Protein AF-A0A3N5H9D8-F1 (afdb_monomer_lite)

Radius of gyration: 20.94 Å; chains: 1; bounding box: 60×57×44 Å

pLDDT: mean 84.82, std 15.98, range [30.36, 96.25]

Foldseek 3Di:
DDDDPDDQDPAQAKDFQPQCRQQQFHDQDPVQGRGDPSPRSRRIDGFLLSVLLVVVLQVVQKDFQLPDDAQWFWQPPNDTAGFHDKDDWDFDFDDDPDTDTFTKMWTAHPVRPDIDIDTRGDIIGTDDNDPVSVVVSSSVSSVQSVQADSNNHGDPVVVPPPDD

Sequence (164 aa):
MTATPTTPSTEFERTHCGRCGGSGSYSYCQMHGSTCFGCAGTGKKLTKRGAAAYAWFKEQRTVRADQVVAGNRIHSGGAKFTVTEISEPHVGAYVGAERQPVMYVTFANADGKFRYSTMLDSKVEVLPRTEADRVAALRAAFAYQDTLGKMGQPLKNKAKVSAD

Secondary structure (DSSP, 8-state):
-PPP--PPPSS--EEE-TTTTTSSEEEEETTTEEE-TTTTTSSEEE-HHHHHHHHHHHHHTEEEGGG--TT-EEEETTEEEE--EEPPPEEEP-STTTT--EEEEEEE-TTS--EEEEETTSEEEEEPSSHHHHHHHHHHHHHHHHHB-TTSSBPTTTTTSS--

Structure (mmCIF, N/CA/C/O backbone):
data_AF-A0A3N5H9D8-F1
#
_entry.id   AF-A0A3N5H9D8-F1
#
loop_
_atom_site.group_PDB
_atom_site.id
_atom_site.type_symbol
_atom_site.label_atom_id
_atom_site.label_alt_id
_atom_site.label_comp_id
_atom_site.label_asym_id
_atom_site.label_entity_id
_atom_site.label_seq_id
_atom_site.pdbx_PDB_ins_code
_atom_site.Cartn_x
_atom_site.Cartn_y
_atom_site.Cartn_z
_atom_site.occupancy
_atom_site.B_iso_or_equiv
_atom_site.auth_seq_id
_atom_site.auth_comp_id
_atom_site.auth_asym_id
_atom_site.auth_atom_id
_atom_site.pdbx_PDB_model_num
ATOM 1 N N . MET A 1 1 ? -27.693 -25.133 12.940 1.00 36.78 1 MET A N 1
ATOM 2 C CA . MET A 1 1 ? -27.233 -23.774 13.300 1.00 36.78 1 MET A CA 1
ATOM 3 C C . MET A 1 1 ? -26.698 -23.126 12.036 1.00 36.78 1 MET A C 1
ATOM 5 O O . MET A 1 1 ? -25.585 -23.418 11.627 1.00 36.78 1 MET A O 1
ATOM 9 N N . THR A 1 2 ? -27.538 -22.367 11.343 1.00 32.66 2 THR A N 1
ATOM 10 C CA . THR A 1 2 ? -27.189 -21.663 10.105 1.00 32.66 2 THR A CA 1
ATOM 11 C C . THR A 1 2 ? -26.285 -20.481 10.445 1.00 32.66 2 THR A C 1
ATOM 13 O O . THR A 1 2 ? -26.654 -19.629 11.250 1.00 32.66 2 THR A O 1
ATOM 16 N N . ALA A 1 3 ? -25.075 -20.454 9.883 1.00 40.75 3 ALA A N 1
ATOM 17 C CA . ALA A 1 3 ? -24.187 -19.307 10.000 1.00 40.75 3 ALA A CA 1
ATOM 18 C C . ALA A 1 3 ? -24.862 -18.101 9.335 1.00 40.75 3 ALA A C 1
ATOM 20 O O . ALA A 1 3 ? -25.153 -18.135 8.140 1.00 40.75 3 ALA A O 1
ATOM 21 N N . THR A 1 4 ? -25.146 -17.055 10.110 1.00 38.06 4 THR A N 1
ATOM 22 C CA . THR A 1 4 ? -25.635 -15.784 9.575 1.00 38.06 4 THR A CA 1
ATOM 23 C C . THR A 1 4 ? -24.629 -15.280 8.539 1.00 38.06 4 THR A C 1
ATOM 25 O O . THR A 1 4 ? -23.441 -15.202 8.870 1.00 38.06 4 THR A O 1
ATOM 28 N N . PRO A 1 5 ? -25.044 -14.950 7.303 1.00 45.53 5 PRO A N 1
ATOM 29 C CA . PRO A 1 5 ? -24.139 -14.362 6.330 1.00 45.53 5 PRO A CA 1
ATOM 30 C C . PRO A 1 5 ? -23.672 -13.012 6.878 1.00 45.53 5 PRO A C 1
ATOM 32 O O . PRO A 1 5 ? -24.442 -12.058 6.973 1.00 45.53 5 PRO A O 1
ATOM 35 N N . THR A 1 6 ? -22.412 -12.949 7.306 1.00 53.75 6 THR A N 1
ATOM 36 C CA . THR A 1 6 ? -21.768 -11.690 7.669 1.00 53.75 6 THR A CA 1
ATOM 37 C C . THR A 1 6 ? -21.701 -10.847 6.404 1.00 53.75 6 THR A C 1
ATOM 39 O O . THR A 1 6 ? -21.012 -11.218 5.456 1.00 53.75 6 THR A O 1
ATOM 42 N N . THR A 1 7 ? -22.438 -9.737 6.370 1.00 56.06 7 THR A N 1
ATOM 43 C CA . THR A 1 7 ? -22.308 -8.734 5.311 1.00 56.06 7 THR A CA 1
ATOM 44 C C . THR A 1 7 ? -20.827 -8.389 5.147 1.00 56.06 7 THR A C 1
ATOM 46 O O . THR A 1 7 ? -20.197 -8.031 6.147 1.00 56.06 7 THR A O 1
ATOM 49 N N . PRO A 1 8 ? -20.253 -8.507 3.936 1.00 63.69 8 PRO A N 1
ATOM 50 C CA . PRO A 1 8 ? -18.838 -8.245 3.737 1.00 63.69 8 PRO A CA 1
ATOM 51 C C . PRO A 1 8 ? -18.529 -6.800 4.123 1.00 63.69 8 PRO A C 1
ATOM 53 O O . PRO A 1 8 ? -19.227 -5.867 3.713 1.00 63.69 8 PRO A O 1
ATOM 56 N N . SER A 1 9 ? -17.483 -6.630 4.929 1.00 73.81 9 SER A N 1
ATOM 57 C CA . SER A 1 9 ? -16.994 -5.315 5.342 1.00 73.81 9 SER A CA 1
ATOM 58 C C . SER A 1 9 ? -16.713 -4.449 4.102 1.00 73.81 9 SER A C 1
ATOM 60 O O . SER A 1 9 ? -16.168 -4.946 3.122 1.00 73.81 9 SER A O 1
ATOM 62 N N . THR A 1 10 ? -17.064 -3.161 4.125 1.00 81.94 10 THR A N 1
ATOM 63 C CA . THR A 1 10 ? -16.744 -2.198 3.044 1.00 81.94 10 THR A CA 1
ATOM 64 C C . THR A 1 10 ? -15.567 -1.288 3.389 1.00 81.94 10 THR A C 1
ATOM 66 O O . THR A 1 10 ? -15.062 -0.555 2.538 1.00 81.94 10 THR A O 1
ATOM 69 N N . GLU A 1 11 ? -15.104 -1.350 4.635 1.00 90.12 11 GLU A N 1
ATOM 70 C CA . GLU A 1 11 ? -13.937 -0.640 5.132 1.00 90.12 11 GLU A CA 1
ATOM 71 C C . GLU A 1 11 ? -13.135 -1.512 6.106 1.00 90.12 11 GLU A C 1
ATOM 73 O O . GLU A 1 11 ? -13.644 -2.456 6.720 1.00 90.12 11 GLU A O 1
ATOM 78 N N . PHE A 1 12 ? -11.853 -1.178 6.264 1.00 94.00 12 PHE A N 1
ATOM 79 C CA . PHE A 1 12 ? -11.051 -1.758 7.334 1.00 94.00 12 PHE A CA 1
ATOM 80 C C . PHE A 1 12 ? -11.608 -1.314 8.681 1.00 94.00 12 PHE A C 1
ATOM 82 O O . PHE A 1 12 ? -11.893 -0.131 8.871 1.00 94.00 12 PHE A O 1
ATOM 89 N N . GLU A 1 13 ? -11.724 -2.250 9.619 1.00 94.56 13 GLU A N 1
ATOM 90 C CA . GLU A 1 13 ? -12.361 -1.991 10.902 1.00 94.56 13 GLU A CA 1
ATOM 91 C C . GLU A 1 13 ? -11.631 -0.883 11.670 1.00 94.56 13 GLU A C 1
ATOM 93 O O . GLU A 1 13 ? -10.406 -0.899 11.856 1.00 94.56 13 GLU A O 1
ATOM 98 N N . ARG A 1 14 ? -12.414 0.079 12.157 1.00 94.88 14 ARG A N 1
ATOM 99 C CA . ARG A 1 14 ? -11.933 1.235 12.902 1.00 94.88 14 ARG A CA 1
ATOM 100 C C . ARG A 1 14 ? -12.631 1.351 14.246 1.00 94.88 14 ARG A C 1
ATOM 102 O O . ARG A 1 14 ? -13.770 0.943 14.418 1.00 94.88 14 ARG A O 1
ATOM 109 N N . THR A 1 15 ? -11.930 1.959 15.189 1.00 94.81 15 THR A N 1
ATOM 110 C CA . THR A 1 15 ? -12.461 2.405 16.474 1.00 94.81 15 THR A CA 1
ATOM 111 C C . THR A 1 15 ? -12.200 3.897 16.643 1.00 94.81 15 THR A C 1
ATOM 113 O O . THR A 1 15 ? -11.318 4.468 15.986 1.00 94.81 15 THR A O 1
ATOM 116 N N . HIS A 1 16 ? -12.959 4.547 17.520 1.00 96.25 16 HIS A N 1
ATOM 117 C CA . HIS A 1 16 ? -12.703 5.934 17.876 1.00 96.25 16 HIS A CA 1
ATOM 118 C C . HIS A 1 16 ? -11.308 6.086 18.482 1.00 96.25 16 HIS A C 1
ATOM 120 O O . HIS A 1 16 ? -10.801 5.232 19.214 1.00 96.25 16 HIS A O 1
ATOM 126 N N . CYS A 1 17 ? -10.652 7.192 18.152 1.00 95.56 17 CYS A N 1
ATOM 127 C CA . CYS A 1 17 ? -9.358 7.505 18.724 1.00 95.56 17 CYS A CA 1
ATOM 128 C C . CYS A 1 17 ? -9.517 7.784 20.223 1.00 95.56 17 CYS A C 1
ATOM 130 O O . CYS A 1 17 ? -10.021 8.837 20.600 1.00 95.56 17 CYS A O 1
ATOM 132 N N . GLY A 1 18 ? -9.013 6.885 21.074 1.00 93.38 18 GLY A N 1
ATOM 133 C CA . GLY A 1 18 ? -9.077 7.049 22.532 1.00 93.38 18 GLY A CA 1
ATOM 134 C C . GLY A 1 18 ? -8.363 8.294 23.073 1.00 93.38 18 GLY A C 1
ATOM 135 O O . GLY A 1 18 ? -8.666 8.728 24.172 1.00 93.38 18 GLY A O 1
ATOM 136 N N . ARG A 1 19 ? -7.452 8.907 22.300 1.00 93.00 19 ARG A N 1
ATOM 137 C CA . ARG A 1 19 ? -6.793 10.164 22.692 1.00 93.00 19 ARG A CA 1
ATOM 138 C C . ARG A 1 19 ? -7.732 11.363 22.557 1.00 93.00 19 ARG A C 1
ATOM 140 O O . ARG A 1 19 ? -7.869 12.116 23.501 1.00 93.00 19 ARG A O 1
ATOM 147 N N . CYS A 1 20 ? -8.365 11.551 21.398 1.00 94.75 20 CYS A N 1
ATOM 148 C CA . CYS A 1 20 ? -9.251 12.700 21.152 1.00 94.75 20 CYS A CA 1
ATOM 149 C C . CYS A 1 20 ? -10.743 12.406 21.357 1.00 94.75 20 CYS A C 1
ATOM 151 O O . CYS A 1 20 ? -11.575 13.249 21.040 1.00 94.75 20 CYS A O 1
ATOM 153 N N . GLY A 1 21 ? -11.108 11.197 21.790 1.00 92.50 21 GLY A N 1
ATOM 154 C CA . GLY A 1 21 ? -12.509 10.785 21.913 1.00 92.50 21 GLY A CA 1
ATOM 155 C C . GLY A 1 21 ? -13.272 10.750 20.583 1.00 92.50 21 GLY A C 1
ATOM 156 O O . GLY A 1 21 ? -14.494 10.725 20.580 1.00 92.50 21 GLY A O 1
ATOM 157 N N . GLY A 1 22 ? -12.574 10.765 19.444 1.00 94.56 22 GLY A N 1
ATOM 158 C CA . GLY A 1 22 ? -13.204 10.784 18.122 1.00 94.56 22 GLY A CA 1
ATOM 159 C C . GLY A 1 22 ? -13.296 12.150 17.443 1.00 94.56 22 GLY A C 1
ATOM 160 O O . GLY A 1 22 ? -13.623 12.191 16.263 1.00 94.56 22 GLY A O 1
ATOM 161 N N . SER A 1 23 ? -12.943 13.245 18.119 1.00 95.00 23 SER A N 1
ATOM 162 C CA . SER A 1 23 ? -13.085 14.606 17.571 1.00 95.00 23 SER A CA 1
ATOM 163 C C . SER A 1 23 ? -12.059 14.969 16.489 1.00 95.00 23 SER A C 1
ATOM 165 O O . SER A 1 23 ? -12.172 16.006 15.844 1.00 95.00 23 SER A O 1
ATOM 167 N N . GLY A 1 24 ? -10.988 14.181 16.349 1.00 94.44 24 GLY A N 1
ATOM 168 C CA . GLY A 1 24 ? -9.837 14.551 15.519 1.00 94.44 24 GLY A CA 1
ATOM 169 C C . GLY A 1 24 ? -8.971 15.674 16.110 1.00 94.44 24 GLY A C 1
ATOM 170 O O . GLY A 1 24 ? -7.866 15.889 15.622 1.00 94.44 24 GLY A O 1
ATOM 171 N N . SER A 1 25 ? -9.393 16.301 17.212 1.00 95.75 25 SER A N 1
ATOM 172 C CA . SER A 1 25 ? -8.698 17.407 17.879 1.00 95.75 25 SER A CA 1
ATOM 173 C C . SER A 1 25 ? -8.295 17.033 19.307 1.00 95.75 25 SER A C 1
ATOM 175 O O . SER A 1 2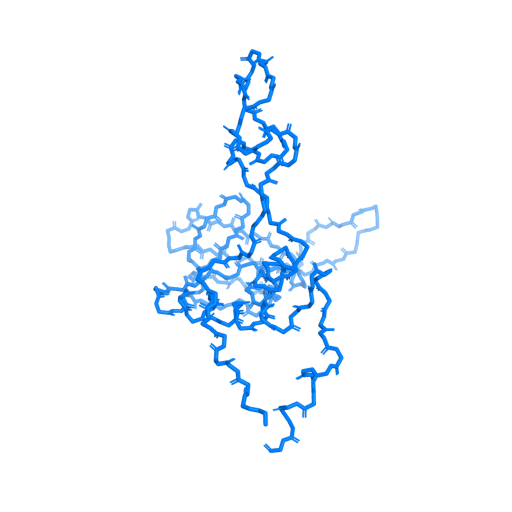5 ? -9.082 16.427 20.025 1.00 95.75 25 SER A O 1
ATOM 177 N N . TYR A 1 26 ? -7.072 17.344 19.745 1.00 92.00 26 TYR A N 1
ATOM 178 C CA . TYR A 1 26 ? -6.652 17.020 21.124 1.00 92.00 26 TYR A CA 1
ATOM 179 C C . TYR A 1 26 ? -5.959 18.166 21.854 1.00 92.00 26 TYR A C 1
ATOM 181 O O . TYR A 1 26 ? -6.308 18.458 22.989 1.00 92.00 26 TYR A O 1
ATOM 189 N N . SER A 1 27 ? -4.966 18.795 21.230 1.00 89.44 27 SER A N 1
ATOM 190 C CA . SER A 1 27 ? -4.236 19.920 21.816 1.00 89.44 27 SER A CA 1
ATOM 191 C C . SER A 1 27 ? -3.693 20.800 20.701 1.00 89.44 27 SER A C 1
ATOM 193 O O . SER A 1 27 ? -3.346 20.284 19.638 1.00 89.44 27 SER A O 1
ATOM 195 N N . TYR A 1 28 ? -3.665 22.110 20.938 1.00 95.38 28 TYR A N 1
ATOM 196 C CA . TYR A 1 28 ? -3.181 23.088 19.975 1.00 95.38 28 TYR A CA 1
ATOM 197 C C . TYR A 1 28 ? -1.653 23.202 20.019 1.00 95.38 28 TYR A C 1
ATOM 199 O O . TYR A 1 28 ? -1.073 23.400 21.086 1.00 95.38 28 TYR A O 1
ATOM 207 N N . CYS A 1 29 ? -1.001 23.152 18.858 1.00 92.19 29 CYS A N 1
ATOM 208 C CA . CYS A 1 29 ? 0.357 23.656 18.677 1.00 92.19 29 CYS A CA 1
ATOM 209 C C . CYS A 1 29 ? 0.431 24.570 17.450 1.00 92.19 29 CYS A C 1
ATOM 211 O O . CYS A 1 29 ? -0.318 24.400 16.489 1.00 92.19 29 CYS A O 1
ATOM 213 N N . GLN A 1 30 ? 1.361 25.528 17.460 1.00 95.06 30 GLN A N 1
ATOM 214 C CA . GLN A 1 30 ? 1.478 26.520 16.383 1.00 95.06 30 GLN A CA 1
ATOM 215 C C . GLN A 1 30 ? 1.728 25.890 15.003 1.00 95.06 30 GLN A C 1
ATOM 217 O O . GLN A 1 30 ? 1.255 26.412 14.002 1.00 95.06 30 GLN A O 1
ATOM 222 N N . MET A 1 31 ? 2.431 24.753 14.942 1.00 94.62 31 MET A N 1
ATOM 223 C CA . MET A 1 31 ? 2.793 24.107 13.675 1.00 94.62 31 MET A CA 1
ATOM 224 C C . MET A 1 31 ? 1.652 23.291 13.046 1.00 94.62 31 MET A C 1
ATOM 226 O O . MET A 1 31 ? 1.571 23.193 11.825 1.00 94.62 31 MET A O 1
ATOM 230 N N . HIS A 1 32 ? 0.776 22.682 13.853 1.00 90.44 32 HIS A N 1
ATOM 231 C CA . HIS A 1 32 ? -0.219 21.706 13.374 1.00 90.44 32 HIS A CA 1
ATOM 232 C C . HIS A 1 32 ? -1.655 21.992 13.845 1.00 90.44 32 HIS A C 1
ATOM 234 O O . HIS A 1 32 ? -2.550 21.156 13.669 1.00 90.44 32 HIS A O 1
ATOM 240 N N . GLY A 1 33 ? -1.887 23.158 14.450 1.00 95.06 33 GLY A N 1
ATOM 241 C CA . GLY A 1 33 ? -3.176 23.532 15.018 1.00 95.06 33 GLY A CA 1
ATOM 242 C C . GLY A 1 33 ? -3.614 22.551 16.103 1.00 95.06 33 GLY A C 1
ATOM 243 O O . GLY A 1 33 ? -2.797 22.071 16.883 1.00 95.06 33 GLY A O 1
ATOM 244 N N . SER A 1 34 ? -4.906 22.224 16.143 1.00 95.69 34 SER A N 1
ATOM 245 C CA . SER A 1 34 ? -5.502 21.296 17.116 1.00 95.69 34 SER A CA 1
ATOM 246 C C . SER A 1 34 ? -5.389 19.811 16.739 1.00 95.69 34 SER A C 1
ATOM 248 O O . SER A 1 34 ? -5.934 18.959 17.452 1.00 95.69 34 SER A O 1
ATOM 250 N N . THR A 1 35 ? -4.705 19.480 15.638 1.00 95.69 35 THR A N 1
ATOM 251 C CA . THR A 1 35 ? -4.686 18.134 15.048 1.00 95.69 35 THR A CA 1
ATOM 252 C C . THR A 1 35 ? -4.268 17.066 16.058 1.00 95.69 35 THR A C 1
ATOM 254 O O . THR A 1 35 ? -3.179 17.088 16.631 1.00 95.69 35 THR A O 1
ATOM 257 N N . CYS A 1 36 ? -5.110 16.051 16.253 1.00 95.50 36 CYS A N 1
ATOM 258 C CA . CYS A 1 36 ? -4.761 14.926 17.109 1.00 95.50 36 CYS A CA 1
ATOM 259 C C . CYS A 1 36 ? -3.726 14.026 16.421 1.00 95.50 36 CYS A C 1
ATOM 261 O O . CYS A 1 36 ? -4.082 13.185 15.593 1.00 95.50 36 CYS A O 1
ATOM 263 N N . PHE A 1 37 ? -2.466 14.097 16.857 1.00 93.38 37 PHE A N 1
ATOM 264 C CA . PHE A 1 37 ? -1.379 13.221 16.386 1.00 93.38 37 PHE A CA 1
ATOM 265 C C . PHE A 1 37 ? -1.635 11.725 16.598 1.00 93.38 37 PHE A C 1
ATOM 267 O O . PHE A 1 37 ? -1.047 10.889 15.924 1.00 93.38 37 PHE A O 1
ATOM 274 N N . GLY A 1 38 ? -2.542 11.355 17.509 1.00 90.56 38 GLY A N 1
ATOM 275 C CA . GLY A 1 38 ? -2.913 9.955 17.700 1.00 90.56 38 GLY A CA 1
ATOM 276 C C . GLY A 1 38 ? -3.615 9.351 16.480 1.00 90.56 38 GLY A C 1
ATOM 277 O O . GLY A 1 38 ? -3.436 8.167 16.208 1.00 90.56 38 GLY A O 1
ATOM 278 N N . CYS A 1 39 ? -4.424 10.140 15.776 1.00 93.75 39 CYS A N 1
ATOM 279 C CA . CYS A 1 39 ? -5.216 9.701 14.621 1.00 93.75 39 CYS A CA 1
ATOM 280 C C . CYS A 1 39 ? -4.954 10.543 13.366 1.00 93.75 39 CYS A C 1
ATOM 282 O O . CYS A 1 39 ? -5.721 10.448 12.411 1.00 93.75 39 CYS A O 1
ATOM 284 N N . ALA A 1 40 ? -3.916 11.385 13.394 1.00 93.38 40 ALA A N 1
ATOM 285 C CA . ALA A 1 40 ? -3.618 12.383 12.371 1.00 93.38 40 ALA A CA 1
ATOM 286 C C . ALA A 1 40 ? -4.858 13.208 11.963 1.00 93.38 40 ALA A C 1
ATOM 288 O O . ALA A 1 40 ? -5.125 13.402 10.784 1.00 93.38 40 ALA A O 1
ATOM 289 N N . GLY A 1 41 ? -5.670 13.622 12.942 1.00 92.75 41 GLY A N 1
ATOM 290 C CA . GLY A 1 41 ? -6.867 14.438 12.695 1.00 92.75 41 GLY A CA 1
ATOM 291 C C . GLY A 1 41 ? -8.134 13.681 12.280 1.00 92.75 41 GLY A C 1
ATOM 292 O O . GLY A 1 41 ? -9.210 14.259 12.283 1.00 92.75 41 GLY A O 1
ATOM 293 N N . THR A 1 42 ? -8.062 12.381 11.986 1.00 93.56 42 THR A N 1
ATOM 294 C CA . THR A 1 42 ? -9.213 11.633 11.429 1.00 93.56 42 THR A CA 1
ATOM 295 C C . THR A 1 42 ? -10.294 11.250 12.446 1.00 93.56 42 THR A C 1
ATOM 297 O O . THR A 1 42 ? -11.348 10.741 12.070 1.00 93.56 42 THR A O 1
ATOM 300 N N . GLY A 1 43 ? -10.015 11.375 13.747 1.00 95.12 43 GLY A N 1
ATOM 301 C CA . GLY A 1 43 ? -10.897 10.912 14.827 1.00 95.12 43 GLY A CA 1
ATOM 302 C C . GLY A 1 43 ? -10.998 9.385 14.963 1.00 95.12 43 GLY A C 1
ATOM 303 O O . GLY A 1 43 ? -11.503 8.880 15.965 1.00 95.12 43 GLY A O 1
ATOM 304 N N . LYS A 1 44 ? -10.466 8.613 14.013 1.00 95.44 44 LYS A N 1
ATOM 305 C CA . LYS A 1 44 ? -10.586 7.151 13.967 1.00 95.44 44 LYS A CA 1
ATOM 306 C C . LYS A 1 44 ? -9.208 6.498 13.889 1.00 95.44 44 LYS A C 1
ATOM 308 O O . LYS A 1 44 ? -8.270 7.040 13.315 1.00 95.44 44 LYS A O 1
ATOM 313 N N . LYS A 1 45 ? -9.072 5.300 14.449 1.00 95.12 45 LYS A N 1
ATOM 314 C CA . LYS A 1 45 ? -7.889 4.443 14.288 1.00 95.12 45 LYS A CA 1
ATOM 315 C C . LYS A 1 45 ? -8.325 3.076 13.804 1.00 95.12 45 LYS A C 1
ATOM 317 O O . LYS A 1 45 ? -9.422 2.643 14.135 1.00 95.12 45 LYS A O 1
ATOM 322 N N . LEU A 1 46 ? -7.470 2.389 13.054 1.00 95.06 46 LEU A N 1
ATOM 323 C CA . LEU A 1 46 ? -7.694 0.973 12.775 1.00 95.06 46 LEU A CA 1
ATOM 324 C C . LEU A 1 46 ? -7.714 0.193 14.097 1.00 95.06 46 LEU A C 1
ATOM 326 O O . LEU A 1 46 ? -6.910 0.465 14.993 1.00 95.06 46 LEU A O 1
ATOM 330 N N . THR A 1 47 ? -8.628 -0.766 14.223 1.00 95.38 47 THR A N 1
ATOM 331 C CA . THR A 1 47 ? -8.550 -1.766 15.299 1.00 95.38 47 THR A CA 1
ATOM 332 C C . THR A 1 47 ? -7.347 -2.681 15.059 1.00 95.38 47 THR A C 1
ATOM 334 O O . THR A 1 47 ? -6.741 -2.651 13.989 1.00 95.38 47 THR A O 1
ATOM 337 N N . LYS A 1 48 ? -6.995 -3.549 16.018 1.00 95.44 48 LYS A N 1
ATOM 338 C CA . LYS A 1 48 ? -5.939 -4.557 15.789 1.00 95.44 48 LYS A CA 1
ATOM 339 C C . LYS A 1 48 ? -6.270 -5.460 14.596 1.00 95.44 48 LYS A C 1
ATOM 341 O O . LYS A 1 48 ? -5.401 -5.745 13.780 1.00 95.44 48 LYS A O 1
ATOM 346 N N . ARG A 1 49 ? -7.543 -5.841 14.462 1.00 95.00 49 ARG A N 1
ATOM 347 C CA . ARG A 1 49 ? -8.063 -6.594 13.317 1.00 95.00 49 ARG A CA 1
ATOM 348 C C . ARG A 1 49 ? -7.988 -5.805 12.010 1.00 95.00 49 ARG A C 1
ATOM 350 O O . ARG A 1 49 ? -7.417 -6.315 11.051 1.00 95.00 49 ARG A O 1
ATOM 357 N N . GLY A 1 50 ? -8.472 -4.563 11.980 1.00 94.38 50 GLY A N 1
ATOM 358 C CA . GLY A 1 50 ? -8.381 -3.712 10.791 1.00 94.38 50 GLY A CA 1
ATOM 359 C C . GLY A 1 50 ? -6.937 -3.411 10.382 1.00 94.38 50 GLY A C 1
ATOM 360 O O . GLY A 1 50 ? -6.617 -3.394 9.197 1.00 94.38 50 GLY A O 1
ATOM 361 N N . ALA A 1 51 ? -6.035 -3.242 11.352 1.00 95.00 51 ALA A N 1
ATOM 362 C CA . ALA A 1 51 ? -4.611 -3.032 11.110 1.00 95.00 51 ALA A CA 1
ATOM 363 C C . ALA A 1 51 ? -3.938 -4.274 10.511 1.00 95.00 51 ALA A C 1
ATOM 365 O O . ALA A 1 51 ? -3.172 -4.141 9.559 1.00 95.00 51 ALA A O 1
ATOM 366 N N . ALA A 1 52 ? -4.253 -5.470 11.017 1.00 95.00 52 ALA A N 1
ATOM 367 C CA . ALA A 1 52 ? -3.759 -6.729 10.464 1.00 95.00 52 ALA A CA 1
ATOM 368 C C . ALA A 1 52 ? -4.277 -6.972 9.036 1.00 95.00 52 ALA A C 1
ATOM 370 O O . ALA A 1 52 ? -3.498 -7.335 8.155 1.00 95.00 52 ALA A O 1
ATOM 371 N N . ALA A 1 53 ? -5.559 -6.7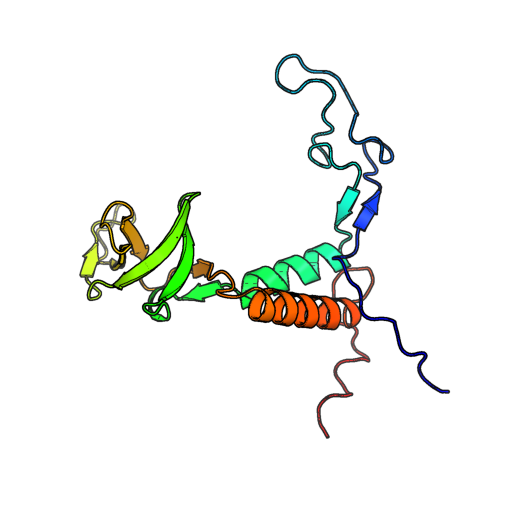00 8.776 1.00 94.94 53 ALA A N 1
ATOM 372 C CA . ALA A 1 53 ? -6.129 -6.804 7.434 1.00 94.94 53 ALA A CA 1
ATOM 373 C C . ALA A 1 53 ? -5.515 -5.792 6.454 1.00 94.94 53 ALA A C 1
ATOM 375 O O . ALA A 1 53 ? -5.180 -6.142 5.324 1.00 94.94 53 ALA A O 1
ATOM 376 N N . TYR A 1 54 ? -5.293 -4.551 6.894 1.00 94.31 54 TYR A N 1
ATOM 377 C CA . TYR A 1 54 ? -4.616 -3.536 6.088 1.00 94.31 54 TYR A CA 1
ATOM 378 C C . TYR A 1 54 ? -3.149 -3.894 5.811 1.00 94.31 54 TYR A C 1
ATOM 380 O O . TYR A 1 54 ? -2.650 -3.667 4.710 1.00 94.31 54 TYR A O 1
ATOM 388 N N . ALA A 1 55 ? -2.445 -4.470 6.789 1.00 94.19 55 ALA A N 1
ATOM 389 C CA . ALA A 1 55 ? -1.081 -4.954 6.601 1.00 94.19 55 ALA A CA 1
ATOM 390 C C . ALA A 1 55 ? -1.028 -6.083 5.563 1.00 94.19 55 ALA A C 1
ATOM 392 O O . ALA A 1 55 ? -0.225 -6.005 4.637 1.00 94.19 55 ALA A O 1
ATOM 393 N N . TRP A 1 56 ? -1.937 -7.057 5.656 1.00 94.50 56 TRP A N 1
ATOM 394 C CA . TRP A 1 56 ? -2.075 -8.116 4.658 1.00 94.50 56 TRP A CA 1
ATOM 395 C C . TRP A 1 56 ? -2.377 -7.551 3.265 1.00 94.50 56 TRP A C 1
ATOM 397 O O . TRP A 1 56 ? -1.699 -7.901 2.308 1.00 94.50 56 TRP A O 1
ATOM 407 N N . PHE A 1 57 ? -3.308 -6.600 3.153 1.00 93.56 57 PHE A N 1
ATOM 408 C CA . PHE A 1 57 ? -3.619 -5.926 1.887 1.00 93.56 57 PHE A CA 1
ATOM 409 C C . PHE A 1 57 ? -2.406 -5.223 1.261 1.00 93.56 57 PHE A C 1
ATOM 411 O O . PHE A 1 57 ? -2.256 -5.205 0.041 1.00 93.56 57 PHE A O 1
ATOM 418 N N . LYS A 1 58 ? -1.533 -4.618 2.076 1.00 92.31 58 LYS A N 1
ATOM 419 C CA . LYS A 1 58 ? -0.273 -4.046 1.581 1.00 92.31 58 LYS A CA 1
ATOM 420 C C . LYS A 1 58 ? 0.696 -5.132 1.123 1.00 92.31 58 LYS A C 1
ATOM 422 O O . LYS A 1 58 ? 1.281 -4.975 0.059 1.00 92.31 58 LYS A O 1
ATOM 427 N N . GLU A 1 59 ? 0.829 -6.218 1.880 1.00 91.94 59 GLU A N 1
ATOM 428 C CA . GLU A 1 59 ? 1.717 -7.331 1.530 1.00 91.94 59 GLU A CA 1
ATOM 429 C C . GLU A 1 59 ? 1.302 -7.987 0.206 1.00 91.94 59 GLU A C 1
ATOM 431 O O . GLU A 1 59 ? 2.147 -8.200 -0.649 1.00 91.94 59 GLU A O 1
ATOM 436 N N . GLN A 1 60 ? 0.001 -8.200 -0.033 1.00 91.12 60 GLN A N 1
ATOM 437 C CA . GLN A 1 60 ? -0.500 -8.750 -1.306 1.00 91.12 60 GLN A CA 1
ATOM 438 C C . GLN A 1 60 ? -0.221 -7.854 -2.519 1.00 91.12 60 GLN A C 1
ATOM 440 O O . GLN A 1 60 ? -0.208 -8.316 -3.655 1.00 91.12 60 GLN A O 1
ATOM 445 N N . ARG A 1 61 ? -0.019 -6.555 -2.288 1.00 91.25 61 ARG A N 1
ATOM 446 C CA . ARG A 1 61 ? 0.349 -5.578 -3.320 1.00 91.25 61 ARG A CA 1
ATOM 447 C C . ARG A 1 61 ? 1.853 -5.356 -3.399 1.00 91.25 61 ARG A C 1
ATOM 449 O O . ARG A 1 61 ? 2.296 -4.452 -4.096 1.00 91.25 61 ARG A O 1
ATOM 456 N N . THR A 1 62 ? 2.633 -6.127 -2.657 1.00 93.00 62 THR A N 1
ATOM 457 C CA . THR A 1 62 ? 4.079 -5.992 -2.606 1.00 93.00 62 THR A CA 1
ATOM 458 C C . THR A 1 62 ? 4.712 -7.180 -3.312 1.00 93.00 62 THR A C 1
ATOM 460 O O . THR A 1 62 ? 4.468 -8.325 -2.947 1.00 93.00 62 THR A O 1
ATOM 463 N N . VAL A 1 63 ? 5.530 -6.906 -4.321 1.00 93.62 63 VAL A N 1
ATOM 464 C CA . VAL A 1 63 ? 6.269 -7.923 -5.084 1.00 93.62 63 VAL A CA 1
ATOM 465 C C . VAL A 1 63 ? 7.765 -7.671 -4.963 1.00 93.62 63 VAL A C 1
ATOM 467 O O . VAL A 1 63 ? 8.180 -6.588 -4.542 1.00 93.62 63 VAL A O 1
ATOM 470 N N . ARG A 1 64 ? 8.590 -8.658 -5.314 1.00 93.62 64 ARG A N 1
ATOM 471 C CA . ARG A 1 64 ? 10.035 -8.428 -5.449 1.00 93.62 64 ARG A CA 1
ATOM 472 C C . ARG A 1 64 ? 10.312 -7.584 -6.695 1.00 93.62 64 ARG A C 1
ATOM 474 O O . ARG A 1 64 ? 9.549 -7.631 -7.659 1.00 93.62 64 ARG A O 1
ATOM 481 N N . ALA A 1 65 ? 11.377 -6.788 -6.671 1.00 92.50 65 ALA A N 1
ATOM 482 C CA . ALA A 1 65 ? 11.704 -5.875 -7.763 1.00 92.50 65 ALA A CA 1
ATOM 483 C C . ALA A 1 65 ? 11.936 -6.612 -9.098 1.00 92.50 65 ALA A C 1
ATOM 485 O O . ALA A 1 65 ? 11.546 -6.104 -10.145 1.00 92.50 65 ALA A O 1
ATOM 486 N N . ASP A 1 66 ? 12.473 -7.834 -9.061 1.00 92.88 66 ASP A N 1
ATOM 487 C CA . ASP A 1 66 ? 12.630 -8.716 -10.230 1.00 92.88 66 ASP A CA 1
ATOM 488 C C . ASP A 1 66 ? 11.313 -9.250 -10.824 1.00 92.88 66 ASP A C 1
ATOM 490 O O . ASP A 1 66 ? 11.305 -9.763 -11.940 1.00 92.88 66 ASP A O 1
ATOM 494 N N . GLN A 1 67 ? 10.193 -9.115 -10.111 1.00 93.69 67 GLN A N 1
ATOM 495 C CA . GLN A 1 67 ? 8.860 -9.525 -10.568 1.00 93.69 67 GLN A CA 1
ATOM 496 C C . GLN A 1 67 ? 8.044 -8.361 -11.144 1.00 93.69 67 GLN A C 1
ATOM 498 O O . GLN A 1 67 ? 6.915 -8.561 -11.598 1.00 93.69 67 GLN A O 1
ATOM 503 N N . VAL A 1 68 ? 8.576 -7.138 -11.109 1.00 93.62 68 VAL A N 1
ATOM 504 C CA . VAL A 1 68 ? 7.921 -5.975 -11.712 1.00 93.62 68 VAL A CA 1
ATOM 505 C C . VAL A 1 68 ? 8.011 -6.091 -13.230 1.00 93.62 68 VAL A C 1
ATOM 507 O O . VAL A 1 68 ? 9.073 -6.350 -13.785 1.00 93.62 68 VAL A O 1
ATOM 510 N N . VAL A 1 69 ? 6.889 -5.867 -13.910 1.00 94.00 69 VAL A N 1
ATOM 511 C CA . VAL A 1 69 ? 6.784 -5.909 -15.372 1.00 94.00 69 VAL A CA 1
ATOM 512 C C . VAL A 1 69 ? 6.286 -4.579 -15.928 1.00 94.00 69 VAL A C 1
ATOM 514 O O . VAL A 1 69 ? 5.622 -3.792 -15.240 1.00 94.00 69 VAL A O 1
ATOM 517 N N . ALA A 1 70 ? 6.573 -4.328 -17.208 1.00 93.56 70 ALA A N 1
ATOM 518 C CA . ALA A 1 70 ? 6.052 -3.161 -17.906 1.00 93.56 70 ALA A CA 1
ATOM 519 C C . ALA A 1 70 ? 4.513 -3.102 -17.803 1.00 93.56 70 ALA A C 1
ATOM 521 O O . ALA A 1 70 ? 3.796 -4.109 -17.795 1.00 93.56 70 ALA A O 1
ATOM 522 N N . GLY A 1 71 ? 3.996 -1.889 -17.643 1.00 92.19 71 GLY A N 1
ATOM 523 C CA . GLY A 1 71 ? 2.600 -1.601 -17.345 1.00 92.19 71 GLY A CA 1
ATOM 524 C C . GLY A 1 71 ? 2.235 -1.665 -15.859 1.00 92.19 71 GLY A C 1
ATOM 525 O O . GLY A 1 71 ? 1.129 -1.248 -15.507 1.00 92.19 71 GLY A O 1
ATOM 526 N N . ASN A 1 72 ? 3.098 -2.152 -14.952 1.00 93.19 72 ASN A N 1
ATOM 527 C CA . ASN A 1 72 ? 2.809 -2.034 -13.522 1.00 93.19 72 ASN A CA 1
ATOM 528 C C . ASN A 1 72 ? 2.807 -0.567 -13.102 1.00 93.19 72 ASN A C 1
ATOM 530 O O . ASN A 1 72 ? 3.710 0.198 -13.429 1.00 93.19 72 ASN A O 1
ATOM 534 N N . ARG A 1 73 ? 1.798 -0.184 -12.321 1.00 93.06 73 ARG A N 1
ATOM 535 C CA . ARG A 1 73 ? 1.795 1.091 -11.616 1.00 93.06 73 ARG A CA 1
ATOM 536 C C . ARG A 1 73 ? 2.447 0.862 -10.264 1.00 93.06 73 ARG A C 1
ATOM 538 O O . ARG A 1 73 ? 1.942 0.044 -9.511 1.00 93.06 73 ARG A O 1
ATOM 545 N N . ILE A 1 74 ? 3.537 1.547 -9.950 1.00 93.12 74 ILE A N 1
ATOM 546 C CA . ILE A 1 74 ? 4.253 1.363 -8.683 1.00 93.12 74 ILE A CA 1
ATOM 547 C C . ILE A 1 74 ? 4.214 2.628 -7.834 1.00 93.12 74 ILE A C 1
ATOM 549 O O . ILE A 1 74 ? 4.025 3.734 -8.348 1.00 93.12 74 ILE A O 1
ATOM 553 N N . HIS A 1 75 ? 4.364 2.457 -6.524 1.00 89.25 75 HIS A N 1
ATOM 554 C CA . HIS A 1 75 ? 4.541 3.545 -5.571 1.00 89.25 75 HIS A CA 1
ATOM 555 C C . HIS A 1 75 ? 5.941 3.454 -4.967 1.00 89.25 75 HIS A C 1
ATOM 557 O O . HIS A 1 75 ? 6.254 2.495 -4.265 1.00 89.25 75 HIS A O 1
ATOM 563 N N . SER A 1 76 ? 6.788 4.438 -5.264 1.00 81.50 76 SER A N 1
ATOM 564 C CA . SER A 1 76 ? 8.166 4.463 -4.786 1.00 81.50 76 SER A CA 1
ATOM 565 C C . SER A 1 76 ? 8.711 5.884 -4.658 1.00 81.50 76 SER A C 1
ATOM 567 O O . SER A 1 76 ? 8.365 6.760 -5.448 1.00 81.50 76 SER A O 1
ATOM 569 N N . GLY A 1 77 ? 9.542 6.128 -3.639 1.00 72.19 77 GLY A N 1
ATOM 570 C CA . GLY A 1 77 ? 10.162 7.438 -3.399 1.00 72.19 77 GLY A CA 1
ATOM 571 C C . GLY A 1 77 ? 9.156 8.578 -3.187 1.00 72.19 77 GLY A C 1
ATOM 572 O O . GLY A 1 77 ? 9.460 9.726 -3.487 1.00 72.19 77 GLY A O 1
ATOM 573 N N . GLY A 1 78 ? 7.934 8.268 -2.733 1.00 79.00 78 GLY A N 1
ATOM 574 C CA . GLY A 1 78 ? 6.837 9.235 -2.594 1.00 79.00 78 GLY A CA 1
ATOM 575 C C . GLY A 1 78 ? 6.094 9.562 -3.898 1.00 79.00 78 GLY A C 1
ATOM 576 O O . GLY A 1 78 ? 5.130 10.325 -3.870 1.00 79.00 78 GLY A O 1
ATOM 577 N N . ALA A 1 79 ? 6.489 8.967 -5.026 1.00 83.25 79 ALA A N 1
ATOM 578 C CA . ALA A 1 79 ? 5.856 9.151 -6.326 1.00 83.25 79 ALA A CA 1
ATOM 579 C C . ALA A 1 79 ? 5.116 7.886 -6.783 1.00 83.25 79 ALA A C 1
ATOM 581 O O . ALA A 1 79 ? 5.456 6.758 -6.422 1.00 83.25 79 ALA A O 1
ATOM 582 N N . LYS A 1 80 ? 4.081 8.078 -7.605 1.00 90.38 80 LYS A N 1
ATOM 583 C CA . LYS A 1 80 ? 3.331 6.995 -8.250 1.00 90.38 80 LYS A CA 1
ATOM 584 C C . LYS A 1 80 ? 3.498 7.123 -9.751 1.00 90.38 80 LYS A C 1
ATOM 586 O O . LYS A 1 80 ? 3.126 8.156 -10.301 1.00 90.38 80 LYS A O 1
ATOM 591 N N . PHE A 1 81 ? 3.988 6.084 -10.410 1.00 91.38 81 PHE A N 1
ATOM 592 C CA . PHE A 1 81 ? 4.165 6.101 -11.859 1.00 91.38 81 PHE A CA 1
ATOM 593 C C . PHE A 1 81 ? 3.950 4.719 -12.468 1.00 91.38 81 PHE A C 1
ATOM 595 O O . PHE A 1 81 ? 3.972 3.704 -11.772 1.00 91.38 81 PHE A O 1
ATOM 602 N N . THR A 1 82 ? 3.688 4.699 -13.771 1.00 94.00 82 THR A N 1
ATOM 603 C CA . THR A 1 82 ? 3.579 3.467 -14.553 1.00 94.00 82 THR A CA 1
ATOM 604 C C . THR A 1 82 ? 4.941 3.138 -15.138 1.00 94.00 82 THR A C 1
ATOM 606 O O . THR A 1 82 ? 5.544 3.982 -15.799 1.00 94.00 82 THR A O 1
ATOM 609 N N . VAL A 1 83 ? 5.412 1.921 -14.886 1.00 93.94 83 VAL A N 1
ATOM 610 C CA . VAL A 1 83 ? 6.650 1.385 -15.448 1.00 93.94 83 VAL A CA 1
ATOM 611 C C . VAL A 1 83 ? 6.428 1.106 -16.927 1.00 93.94 83 VAL A C 1
ATOM 613 O O . VAL A 1 83 ? 5.499 0.386 -17.285 1.00 93.94 83 VAL A O 1
ATOM 616 N N . THR A 1 84 ? 7.268 1.658 -17.786 1.00 95.25 84 THR A N 1
ATOM 617 C CA . THR A 1 84 ? 7.280 1.364 -19.227 1.00 95.25 84 THR A CA 1
ATOM 618 C C . THR A 1 84 ? 8.584 0.721 -19.656 1.00 95.25 84 THR A C 1
ATOM 620 O O . THR A 1 8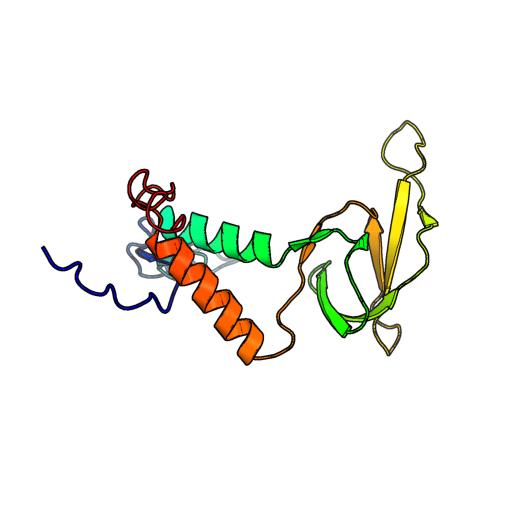4 ? 8.576 -0.100 -20.565 1.00 95.25 84 THR A O 1
ATOM 623 N N . GLU A 1 85 ? 9.677 1.038 -18.965 1.00 93.12 85 GLU A N 1
ATOM 624 C CA . GLU A 1 85 ? 11.001 0.486 -19.224 1.00 93.12 85 GLU A CA 1
ATOM 625 C C . GLU A 1 85 ? 11.589 -0.096 -17.942 1.00 93.12 85 GLU A C 1
ATOM 627 O O . GLU A 1 85 ? 11.406 0.446 -16.844 1.00 93.12 85 GLU A O 1
ATOM 632 N N . ILE A 1 86 ? 12.301 -1.207 -18.102 1.00 94.62 86 ILE A N 1
ATOM 633 C CA . ILE A 1 86 ? 12.984 -1.930 -17.033 1.00 94.62 86 ILE A CA 1
ATOM 634 C C . ILE A 1 86 ? 14.394 -2.212 -17.535 1.00 94.62 86 ILE A C 1
ATOM 636 O O . ILE A 1 86 ? 14.557 -2.780 -18.614 1.00 94.62 86 ILE A O 1
ATOM 640 N N . SER A 1 87 ? 15.408 -1.786 -16.786 1.00 92.31 87 SER A N 1
ATOM 641 C CA . SER A 1 87 ? 16.797 -2.089 -17.132 1.00 92.31 87 SER A CA 1
ATOM 642 C C . SER A 1 87 ? 17.101 -3.571 -16.924 1.00 92.31 87 SER A C 1
ATOM 644 O O . SER A 1 87 ? 16.538 -4.200 -16.027 1.00 92.31 87 SER A O 1
ATOM 646 N N . GLU A 1 88 ? 18.095 -4.100 -17.634 1.00 91.75 88 GLU A N 1
ATOM 647 C CA . GLU A 1 88 ? 18.731 -5.344 -17.200 1.00 91.75 88 GLU A CA 1
ATOM 648 C C . GLU A 1 88 ? 19.300 -5.177 -15.774 1.00 91.75 88 GLU A C 1
ATOM 650 O O . GLU A 1 88 ? 19.715 -4.065 -15.392 1.00 91.75 88 GLU A O 1
ATOM 655 N N . PRO A 1 89 ? 19.286 -6.242 -14.949 1.00 91.62 89 PRO A N 1
ATOM 656 C CA . PRO A 1 89 ? 19.922 -6.208 -13.645 1.00 91.62 89 PRO A CA 1
ATOM 657 C C . PRO A 1 89 ? 21.400 -5.841 -13.778 1.00 91.62 89 PRO A C 1
ATOM 659 O O . PRO A 1 89 ? 22.141 -6.471 -14.527 1.00 91.62 89 PRO A O 1
ATOM 662 N N . HIS A 1 90 ? 21.839 -4.833 -13.034 1.00 88.31 90 HIS A N 1
ATOM 663 C CA . HIS A 1 90 ? 23.211 -4.332 -13.080 1.00 88.31 90 HIS A CA 1
ATOM 664 C C . HIS A 1 90 ? 23.772 -4.197 -11.672 1.00 88.31 90 HIS A C 1
ATOM 666 O O . HIS A 1 90 ? 23.039 -3.975 -10.709 1.00 88.31 90 HIS A O 1
ATOM 672 N N . VAL A 1 91 ? 25.088 -4.330 -11.542 1.00 87.12 91 VAL A N 1
ATOM 673 C CA . VAL A 1 91 ? 25.758 -4.124 -10.258 1.00 87.12 91 VAL A CA 1
ATOM 674 C C . VAL A 1 91 ? 25.715 -2.635 -9.926 1.00 87.12 91 VAL A C 1
ATOM 676 O O . VAL A 1 91 ? 26.249 -1.808 -10.664 1.00 87.12 91 VAL A O 1
ATOM 679 N N . GLY A 1 92 ? 25.068 -2.295 -8.817 1.00 71.06 92 GLY A N 1
ATOM 680 C CA . GLY A 1 92 ? 25.116 -0.960 -8.233 1.00 71.06 92 GLY A CA 1
ATOM 681 C C . GLY A 1 92 ? 26.166 -0.903 -7.133 1.00 71.06 92 GLY A C 1
ATOM 682 O O . GLY A 1 92 ? 26.558 -1.915 -6.548 1.00 71.06 92 GLY A O 1
ATOM 683 N N . ALA A 1 93 ? 26.668 0.297 -6.875 1.00 61.06 93 ALA A N 1
ATOM 684 C CA . ALA A 1 93 ? 27.802 0.482 -5.993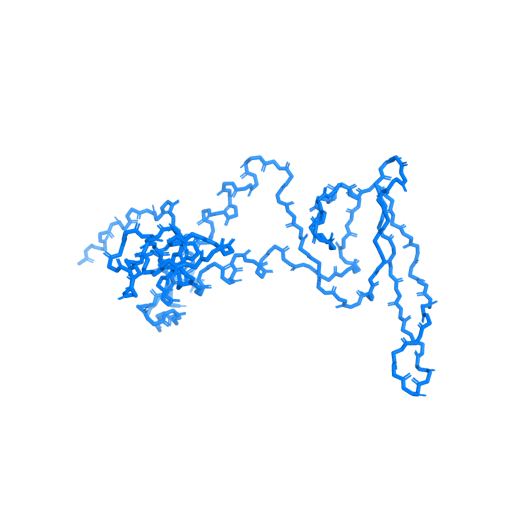 1.00 61.06 93 ALA A CA 1
ATOM 685 C C . ALA A 1 93 ? 27.364 0.718 -4.529 1.00 61.06 93 ALA A C 1
ATOM 687 O O . ALA A 1 93 ? 26.723 1.721 -4.228 1.00 61.06 93 ALA A O 1
ATOM 688 N N . TYR A 1 94 ? 27.825 -0.183 -3.649 1.00 61.59 94 TYR A N 1
ATOM 689 C CA . TYR A 1 94 ? 28.063 -0.046 -2.199 1.00 61.59 94 TYR A CA 1
ATOM 690 C C . TYR A 1 94 ? 26.872 -0.130 -1.223 1.00 61.59 94 TYR A C 1
ATOM 692 O O . TYR A 1 94 ? 26.089 0.804 -1.070 1.00 61.59 94 TYR A O 1
ATOM 700 N N . VAL A 1 95 ? 26.862 -1.197 -0.415 1.00 56.72 95 VAL A N 1
ATOM 701 C CA . VAL A 1 95 ? 26.189 -1.242 0.893 1.00 56.72 95 VAL A CA 1
ATOM 702 C C . VAL A 1 95 ? 27.260 -1.482 1.964 1.00 56.72 95 VAL A C 1
ATOM 704 O O . VAL A 1 95 ? 27.851 -2.552 2.013 1.00 56.72 95 VAL A O 1
ATOM 707 N N . GLY A 1 96 ? 27.517 -0.493 2.826 1.00 60.94 96 GLY A N 1
ATOM 708 C CA . GLY A 1 96 ? 28.431 -0.630 3.971 1.00 60.94 96 GLY A CA 1
ATOM 709 C C . GLY A 1 96 ? 29.926 -0.416 3.677 1.00 60.94 96 GLY A C 1
ATOM 710 O O . GLY A 1 96 ? 30.313 0.064 2.613 1.00 60.94 96 GLY A O 1
ATOM 711 N N . ALA A 1 97 ? 30.767 -0.718 4.676 1.00 61.44 97 ALA A N 1
ATOM 712 C CA . ALA A 1 97 ? 32.226 -0.554 4.617 1.00 61.44 97 ALA A CA 1
ATOM 713 C C . ALA A 1 97 ? 32.922 -1.643 3.776 1.00 61.44 97 ALA A C 1
ATOM 715 O O . ALA A 1 97 ? 33.984 -1.404 3.203 1.00 61.44 97 ALA A O 1
ATOM 716 N N . GLU A 1 98 ? 32.303 -2.820 3.663 1.00 59.19 98 GLU A N 1
ATOM 717 C CA . GLU A 1 98 ? 32.730 -3.885 2.762 1.00 59.19 98 GLU A CA 1
ATOM 718 C C . GLU A 1 98 ? 32.006 -3.718 1.428 1.00 59.19 98 GLU A C 1
ATOM 720 O O . GLU A 1 98 ? 30.782 -3.779 1.350 1.00 59.19 98 GLU A O 1
ATOM 725 N N . ARG A 1 99 ? 32.763 -3.465 0.359 1.00 60.53 99 ARG A N 1
ATOM 726 C CA . ARG A 1 99 ? 32.232 -3.220 -0.987 1.00 60.53 99 ARG A CA 1
ATOM 727 C C . ARG A 1 99 ? 31.701 -4.516 -1.611 1.00 60.53 99 ARG A C 1
ATOM 729 O O . ARG A 1 99 ? 32.329 -5.067 -2.510 1.00 60.53 99 ARG A O 1
ATOM 736 N N . GLN A 1 100 ? 30.561 -5.008 -1.137 1.00 68.19 100 GLN A N 1
ATOM 737 C CA . GLN A 1 100 ? 29.896 -6.158 -1.744 1.00 68.19 100 GLN A CA 1
ATOM 738 C C . GLN A 1 100 ? 29.098 -5.708 -2.980 1.00 68.19 100 GLN A C 1
ATOM 740 O O . GLN A 1 100 ? 28.385 -4.700 -2.908 1.00 68.19 100 GLN A O 1
ATOM 745 N N . PRO A 1 101 ? 29.226 -6.402 -4.126 1.00 72.69 101 PRO A N 1
ATOM 746 C CA . PRO A 1 101 ? 28.416 -6.110 -5.298 1.00 72.69 101 PRO A CA 1
ATOM 747 C C . PRO A 1 101 ? 26.958 -6.466 -5.001 1.00 72.69 101 PRO A C 1
ATOM 749 O O . PRO A 1 101 ? 26.652 -7.600 -4.637 1.00 72.69 101 PRO A O 1
ATOM 752 N N . VAL A 1 102 ? 26.055 -5.500 -5.170 1.00 83.19 102 VAL A N 1
ATOM 753 C CA . VAL A 1 102 ? 24.610 -5.716 -5.036 1.00 83.19 102 VAL A CA 1
ATOM 754 C C . VAL A 1 102 ? 23.958 -5.478 -6.391 1.00 83.19 102 VAL A C 1
ATOM 756 O O . VAL A 1 102 ? 24.326 -4.551 -7.114 1.00 83.19 102 VAL A O 1
ATOM 759 N N . MET A 1 103 ? 23.006 -6.336 -6.751 1.00 90.00 103 MET A N 1
ATOM 760 C CA . MET A 1 103 ? 22.264 -6.227 -8.005 1.00 90.00 103 MET A CA 1
ATOM 761 C C . MET A 1 103 ? 21.133 -5.214 -7.863 1.00 90.00 103 MET A C 1
ATOM 763 O O . MET A 1 103 ? 20.351 -5.281 -6.916 1.00 90.00 103 MET A O 1
ATOM 767 N N . TYR A 1 104 ? 21.019 -4.316 -8.832 1.00 91.69 104 TYR A N 1
ATOM 768 C CA . TYR A 1 104 ? 19.973 -3.308 -8.928 1.00 91.69 104 TYR A CA 1
ATOM 769 C C . TYR A 1 104 ? 19.174 -3.478 -10.212 1.00 91.69 104 TYR A C 1
ATOM 771 O O . TYR A 1 104 ? 19.669 -3.976 -11.223 1.00 91.69 104 TYR A O 1
ATOM 779 N N . VAL A 1 105 ? 17.935 -3.004 -10.167 1.00 93.06 105 VAL A N 1
ATOM 780 C CA . VAL A 1 105 ? 17.069 -2.812 -11.329 1.00 93.06 105 VAL A CA 1
ATOM 781 C C . VAL A 1 105 ? 16.557 -1.376 -11.327 1.00 93.06 105 VAL A C 1
ATOM 783 O O . VAL A 1 105 ? 16.272 -0.809 -10.269 1.00 93.06 105 VAL A O 1
ATOM 786 N N . THR A 1 106 ? 16.463 -0.778 -12.512 1.00 92.50 106 THR A N 1
ATOM 787 C CA . THR A 1 106 ? 15.922 0.567 -12.705 1.00 92.50 106 THR A CA 1
ATOM 788 C C . THR A 1 106 ? 14.606 0.491 -13.459 1.00 92.50 106 THR A C 1
ATOM 790 O O . THR A 1 106 ? 14.534 -0.093 -14.538 1.00 92.50 106 THR A O 1
ATOM 793 N N . PHE A 1 107 ? 13.580 1.130 -12.905 1.00 93.69 107 PHE A N 1
ATOM 794 C CA . PHE A 1 107 ? 12.283 1.324 -13.544 1.00 93.69 107 PHE A CA 1
ATOM 795 C C . PHE A 1 107 ? 12.167 2.756 -14.055 1.00 93.69 107 PHE A C 1
ATOM 797 O O . PHE A 1 107 ? 12.489 3.693 -13.317 1.00 93.69 107 PHE A O 1
ATOM 804 N N . ALA A 1 108 ? 11.657 2.934 -15.273 1.00 92.62 108 ALA A N 1
ATOM 805 C CA . ALA A 1 108 ? 11.373 4.252 -15.833 1.00 92.62 108 ALA A CA 1
ATOM 806 C C . ALA A 1 108 ? 9.946 4.362 -16.389 1.00 92.62 108 ALA A C 1
ATOM 808 O O . ALA A 1 108 ? 9.321 3.355 -16.736 1.00 92.62 108 ALA A O 1
ATOM 809 N N . ASN A 1 109 ? 9.425 5.590 -16.440 1.00 92.12 109 ASN A N 1
ATOM 810 C CA . ASN A 1 109 ? 8.170 5.919 -17.121 1.00 92.12 109 ASN A CA 1
ATOM 811 C C . ASN A 1 109 ? 8.409 6.344 -18.583 1.00 92.12 109 ASN A C 1
ATOM 813 O O . ASN A 1 109 ? 9.539 6.640 -18.961 1.00 92.12 109 ASN A O 1
ATOM 817 N N . ALA A 1 110 ? 7.330 6.442 -19.372 1.00 88.12 110 ALA A N 1
ATOM 818 C CA . ALA A 1 110 ? 7.394 6.715 -20.815 1.00 88.12 110 ALA A CA 1
ATOM 819 C C . ALA A 1 110 ? 8.182 7.987 -21.165 1.00 88.12 110 ALA A C 1
ATOM 821 O O . ALA A 1 110 ? 8.901 8.025 -22.155 1.00 88.12 110 ALA A O 1
ATOM 822 N N . ASP A 1 111 ? 8.066 9.019 -20.328 1.00 83.81 111 ASP A N 1
ATOM 823 C CA . ASP A 1 111 ? 8.706 10.314 -20.564 1.00 83.81 111 ASP A CA 1
ATOM 824 C C . ASP A 1 111 ? 10.165 10.363 -20.071 1.00 83.81 111 ASP A C 1
ATOM 826 O O . ASP A 1 111 ? 10.796 11.418 -20.129 1.00 83.81 111 ASP A O 1
ATOM 830 N N . GLY A 1 112 ? 10.672 9.289 -19.452 1.00 77.44 112 GLY A N 1
ATOM 831 C CA . GLY A 1 112 ? 11.986 9.231 -18.799 1.00 77.44 112 GLY A CA 1
ATOM 832 C C . GLY A 1 112 ? 12.153 10.139 -17.568 1.00 77.44 112 GLY A C 1
ATOM 833 O O . GLY A 1 112 ? 13.204 10.114 -16.928 1.00 77.44 112 GLY A O 1
ATOM 834 N N . LYS A 1 113 ? 11.131 10.933 -17.216 1.00 82.25 113 LYS A N 1
ATOM 835 C CA . LYS A 1 113 ? 11.135 11.906 -16.106 1.00 82.25 113 LYS A CA 1
ATOM 836 C C . LYS A 1 113 ? 11.203 11.255 -14.730 1.00 82.25 113 LYS A C 1
ATOM 838 O O . LYS A 1 113 ? 11.712 11.862 -13.793 1.00 82.25 113 LYS A O 1
ATOM 843 N N . PHE A 1 114 ? 10.676 10.042 -14.603 1.00 85.62 114 PHE A N 1
ATOM 844 C CA . PHE A 1 114 ? 10.770 9.250 -13.388 1.00 85.62 114 PHE A CA 1
ATOM 845 C C . PHE A 1 114 ? 11.664 8.053 -13.647 1.00 85.62 114 PHE A C 1
ATOM 847 O O . PHE A 1 114 ? 11.343 7.205 -14.475 1.00 85.62 114 PHE A O 1
ATOM 854 N N . ARG A 1 115 ? 12.765 7.984 -12.897 1.00 88.56 115 ARG A N 1
ATOM 855 C CA . ARG A 1 115 ? 13.623 6.808 -12.785 1.00 88.56 115 ARG A CA 1
ATOM 856 C C . ARG A 1 115 ? 13.757 6.438 -11.322 1.00 88.56 115 ARG A C 1
ATOM 858 O O . ARG A 1 115 ? 14.044 7.293 -10.488 1.00 88.56 115 ARG A O 1
ATOM 865 N N . TYR A 1 116 ? 13.540 5.169 -11.022 1.00 89.25 116 TYR A N 1
ATOM 866 C CA . TYR A 1 116 ? 13.696 4.628 -9.683 1.00 89.25 116 TYR A CA 1
ATOM 867 C C . TYR A 1 116 ? 14.554 3.372 -9.752 1.00 89.25 116 TYR A C 1
ATOM 869 O O . TYR A 1 116 ? 14.170 2.399 -10.399 1.00 89.25 116 TYR A O 1
ATOM 877 N N . SER A 1 117 ? 15.703 3.409 -9.080 1.00 90.19 117 SER A N 1
ATOM 878 C CA . SER A 1 117 ? 16.610 2.272 -8.944 1.00 90.19 117 SER A CA 1
ATOM 879 C C . SER A 1 117 ? 16.474 1.672 -7.551 1.00 90.19 117 SER A C 1
ATOM 881 O O . SER A 1 117 ? 16.443 2.394 -6.553 1.00 90.19 117 SER A O 1
ATOM 883 N N . THR A 1 118 ? 16.393 0.349 -7.479 1.00 91.00 118 THR A N 1
ATOM 884 C CA . THR A 1 118 ? 16.292 -0.393 -6.219 1.00 91.00 118 THR A CA 1
ATOM 885 C C . THR A 1 118 ? 17.043 -1.710 -6.308 1.00 91.00 118 THR A C 1
ATOM 887 O O . THR A 1 118 ? 17.339 -2.172 -7.413 1.00 91.00 118 THR A O 1
ATOM 890 N N . MET A 1 119 ? 17.369 -2.306 -5.160 1.00 91.19 119 MET A N 1
ATOM 891 C CA . MET A 1 119 ? 18.009 -3.620 -5.134 1.00 91.19 119 MET A CA 1
ATOM 892 C C . MET A 1 119 ? 17.048 -4.667 -5.706 1.00 91.19 119 MET A C 1
ATOM 894 O O . MET A 1 119 ? 15.837 -4.604 -5.490 1.00 91.19 119 MET A O 1
ATOM 898 N N . LEU A 1 120 ? 17.586 -5.632 -6.442 1.00 91.06 120 LEU A N 1
ATOM 899 C CA . LEU A 1 120 ? 16.812 -6.625 -7.187 1.00 91.06 120 LEU A CA 1
ATOM 900 C C . LEU A 1 120 ? 15.903 -7.482 -6.282 1.00 91.06 120 LEU A C 1
ATOM 902 O O . LEU A 1 120 ? 14.834 -7.928 -6.693 1.00 91.06 120 LEU A O 1
ATOM 906 N N . ASP A 1 121 ? 16.313 -7.696 -5.035 1.00 90.31 121 ASP A N 1
ATOM 907 C CA . ASP A 1 121 ? 15.585 -8.448 -4.013 1.00 90.31 121 ASP A CA 1
ATOM 908 C C . ASP A 1 121 ? 14.634 -7.589 -3.162 1.00 90.31 121 ASP A C 1
ATOM 910 O O . ASP A 1 121 ? 13.871 -8.130 -2.357 1.00 90.31 121 ASP A O 1
ATOM 914 N N . SER A 1 122 ? 14.638 -6.267 -3.353 1.00 91.00 122 SER A N 1
ATOM 915 C CA . SER A 1 122 ? 13.806 -5.354 -2.578 1.00 91.00 122 SER A CA 1
ATOM 916 C C . SER A 1 122 ? 12.326 -5.482 -2.917 1.00 91.00 122 SER A C 1
ATOM 918 O O . SER A 1 122 ? 11.918 -5.825 -4.027 1.00 91.00 122 SER A O 1
ATOM 920 N N . LYS A 1 123 ? 11.503 -5.162 -1.920 1.00 92.88 123 LYS A N 1
ATOM 921 C CA . LYS A 1 123 ? 10.046 -5.144 -2.016 1.00 92.88 123 LYS A CA 1
ATOM 922 C C . LYS A 1 123 ? 9.557 -3.850 -2.676 1.00 92.88 123 LYS A C 1
ATOM 924 O O . LYS A 1 123 ? 9.917 -2.760 -2.234 1.00 92.88 123 LYS A O 1
ATOM 929 N N . VAL A 1 124 ? 8.695 -3.970 -3.683 1.00 92.75 124 VAL A N 1
ATOM 930 C CA . VAL A 1 124 ? 8.085 -2.856 -4.425 1.00 92.75 124 VAL A CA 1
ATOM 931 C C . VAL A 1 124 ? 6.562 -2.942 -4.331 1.00 92.75 124 VAL A C 1
ATOM 933 O O . VAL A 1 124 ? 5.974 -3.994 -4.580 1.00 92.75 124 VAL A O 1
ATOM 936 N N . GLU A 1 125 ? 5.910 -1.828 -3.988 1.00 93.00 125 GLU A N 1
ATOM 937 C CA . GLU A 1 125 ? 4.447 -1.738 -3.953 1.00 93.00 125 GLU A CA 1
ATOM 938 C C 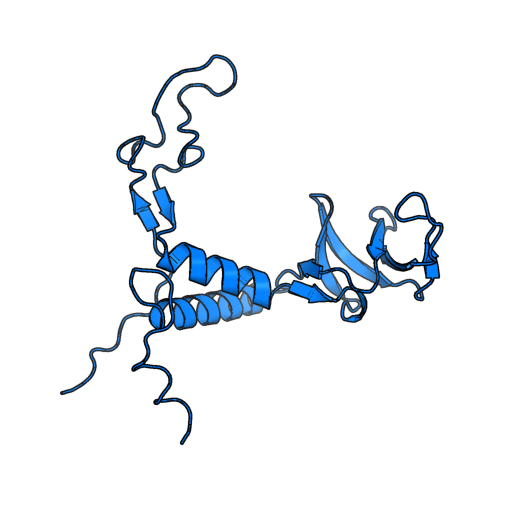. GLU A 1 125 ? 3.889 -1.522 -5.368 1.00 93.00 125 GLU A C 1
ATOM 940 O O . GLU A 1 125 ? 4.098 -0.472 -5.982 1.00 93.00 125 GLU A O 1
ATOM 945 N N . VAL A 1 126 ? 3.122 -2.497 -5.857 1.00 93.69 126 VAL A N 1
ATOM 946 C CA . VAL A 1 126 ? 2.367 -2.443 -7.110 1.00 93.69 126 VAL A CA 1
ATOM 947 C C . VAL A 1 126 ? 0.926 -2.032 -6.815 1.00 93.69 126 VAL A C 1
ATOM 949 O O . VAL A 1 126 ? 0.176 -2.668 -6.075 1.00 93.69 126 VAL A O 1
ATOM 952 N N . LEU A 1 127 ? 0.521 -0.923 -7.414 1.00 90.69 127 LEU A N 1
ATOM 953 C CA . LEU A 1 127 ? -0.816 -0.373 -7.325 1.00 90.69 127 LEU A CA 1
ATOM 954 C C . LEU A 1 127 ? -1.754 -1.031 -8.351 1.00 90.69 127 LEU A C 1
ATOM 956 O O . LEU A 1 127 ? -1.323 -1.354 -9.462 1.00 90.69 127 LEU A O 1
ATOM 960 N N . PRO A 1 128 ? -3.052 -1.160 -8.018 1.00 87.12 128 PRO A N 1
ATOM 961 C CA . PRO A 1 128 ? -4.072 -1.568 -8.976 1.00 87.12 128 PRO A CA 1
ATOM 962 C C . PRO A 1 128 ? -4.043 -0.697 -10.237 1.00 87.12 128 PRO A C 1
ATOM 964 O O . PRO A 1 128 ? -3.928 0.533 -10.148 1.00 87.12 128 PRO A O 1
ATOM 967 N N . ARG A 1 129 ? -4.146 -1.337 -11.407 1.00 84.00 129 ARG A N 1
ATOM 968 C CA . ARG A 1 129 ? -4.163 -0.647 -12.705 1.00 84.00 129 ARG A CA 1
ATOM 969 C C . ARG A 1 129 ? -5.544 -0.070 -12.985 1.00 84.00 129 ARG A C 1
ATOM 971 O O . ARG A 1 129 ? -5.648 1.059 -13.455 1.00 84.00 129 ARG A O 1
ATOM 978 N N . THR A 1 130 ? -6.585 -0.828 -12.647 1.00 86.62 130 THR A N 1
ATOM 979 C CA . THR A 1 130 ? -7.982 -0.453 -12.866 1.00 86.62 130 THR A CA 1
ATOM 980 C C . THR A 1 130 ? -8.762 -0.329 -11.558 1.00 86.62 130 THR A C 1
ATOM 982 O O . THR A 1 130 ? -8.351 -0.813 -10.500 1.00 86.62 130 THR A O 1
ATOM 985 N N . GLU A 1 131 ? -9.930 0.311 -11.635 1.00 85.56 131 GLU A N 1
ATOM 986 C CA . GLU A 1 131 ? -10.875 0.349 -10.517 1.00 85.56 131 GLU A CA 1
ATOM 987 C C . GLU A 1 131 ? -11.398 -1.053 -10.170 1.00 85.56 131 GLU A C 1
ATOM 989 O O . GLU A 1 131 ? -11.557 -1.375 -8.995 1.00 85.56 131 GLU A O 1
ATOM 994 N N . ALA A 1 132 ? -11.587 -1.920 -11.170 1.00 87.06 132 ALA A N 1
ATOM 995 C CA . ALA A 1 132 ? -11.991 -3.306 -10.954 1.00 87.06 132 ALA A CA 1
ATOM 996 C C . ALA A 1 132 ? -10.945 -4.081 -10.135 1.00 87.06 132 ALA A C 1
ATOM 998 O O . ALA A 1 132 ? -11.302 -4.730 -9.150 1.00 87.06 132 ALA A O 1
ATOM 999 N N . ASP A 1 133 ? -9.656 -3.935 -10.464 1.00 87.31 133 ASP A N 1
ATOM 1000 C CA . ASP A 1 133 ? -8.555 -4.538 -9.696 1.00 87.31 133 ASP A CA 1
ATOM 1001 C C . ASP A 1 133 ? -8.527 -4.006 -8.260 1.00 87.31 133 ASP A C 1
ATOM 1003 O O . ASP A 1 133 ? -8.316 -4.755 -7.304 1.00 87.31 133 ASP A O 1
ATOM 1007 N N . ARG A 1 134 ? -8.768 -2.698 -8.092 1.00 88.19 134 ARG A N 1
ATOM 1008 C CA . ARG A 1 134 ? -8.820 -2.056 -6.774 1.00 88.19 134 ARG A CA 1
ATOM 1009 C C . ARG A 1 134 ? -9.940 -2.650 -5.926 1.00 88.19 134 ARG A C 1
ATOM 1011 O O . ARG A 1 134 ? -9.703 -3.005 -4.772 1.00 88.19 134 ARG A O 1
ATOM 1018 N N . VAL A 1 135 ? -11.138 -2.776 -6.494 1.00 88.75 135 VAL A N 1
ATOM 1019 C CA . VAL A 1 135 ? -12.307 -3.352 -5.820 1.00 88.75 135 VAL A CA 1
ATOM 1020 C C . VAL A 1 135 ? -12.077 -4.826 -5.491 1.00 88.75 135 VAL A C 1
ATOM 1022 O O . VAL A 1 135 ? -12.382 -5.245 -4.376 1.00 88.75 135 VAL A O 1
ATOM 1025 N N . ALA A 1 136 ? -11.496 -5.605 -6.407 1.00 89.44 136 ALA A N 1
ATOM 1026 C CA . ALA A 1 136 ? -11.172 -7.010 -6.171 1.00 89.44 136 ALA A CA 1
ATOM 1027 C C . ALA A 1 136 ? -10.161 -7.179 -5.024 1.00 89.44 136 ALA A C 1
ATOM 1029 O O . ALA A 1 136 ? -10.391 -7.973 -4.109 1.00 89.44 136 ALA A O 1
ATOM 1030 N N . ALA A 1 137 ? -9.090 -6.380 -5.014 1.00 90.00 137 ALA A N 1
ATOM 1031 C CA . ALA A 1 137 ? -8.077 -6.415 -3.963 1.00 90.00 137 ALA A CA 1
ATOM 1032 C C . ALA A 1 137 ? -8.640 -5.989 -2.593 1.00 90.00 137 ALA A C 1
ATOM 1034 O O . ALA A 1 137 ? -8.329 -6.605 -1.572 1.00 90.00 137 ALA A O 1
ATOM 1035 N N . LEU A 1 138 ? -9.508 -4.971 -2.558 1.00 91.56 138 LEU A N 1
ATOM 1036 C CA . LEU A 1 138 ? -10.208 -4.565 -1.335 1.00 91.56 138 LEU A CA 1
ATOM 1037 C C . LEU A 1 138 ? -11.173 -5.650 -0.849 1.00 91.56 138 LEU A C 1
ATOM 1039 O O . LEU A 1 138 ? -11.173 -5.973 0.335 1.00 91.56 138 LEU A O 1
ATOM 1043 N N . ARG A 1 139 ? -11.944 -6.268 -1.752 1.00 91.38 139 ARG A N 1
ATOM 1044 C CA . ARG A 1 139 ? -12.850 -7.374 -1.414 1.00 91.38 139 ARG A CA 1
ATOM 1045 C C . ARG A 1 139 ? -12.090 -8.546 -0.792 1.00 91.38 139 ARG A C 1
ATOM 1047 O O . ARG A 1 139 ? -12.534 -9.071 0.225 1.00 91.38 139 ARG A O 1
ATOM 1054 N N . ALA A 1 140 ? -10.939 -8.918 -1.351 1.00 91.00 140 ALA A N 1
ATOM 1055 C CA . ALA A 1 140 ? -10.084 -9.957 -0.779 1.00 91.00 140 ALA A CA 1
ATOM 1056 C C . ALA A 1 140 ? -9.577 -9.577 0.624 1.00 91.00 140 ALA A C 1
ATOM 1058 O O . ALA A 1 140 ? -9.593 -10.399 1.539 1.00 91.00 140 ALA A O 1
ATOM 1059 N N . ALA A 1 141 ? -9.193 -8.315 0.829 1.00 93.19 141 ALA A N 1
ATOM 1060 C CA . ALA A 1 141 ? -8.741 -7.829 2.130 1.00 93.19 141 ALA A CA 1
ATOM 1061 C C . ALA A 1 141 ? -9.850 -7.812 3.190 1.00 93.19 141 ALA A C 1
ATOM 1063 O O . ALA A 1 141 ? -9.601 -8.135 4.353 1.00 93.19 141 ALA A O 1
ATOM 1064 N N . PHE A 1 142 ? -11.075 -7.465 2.801 1.00 92.94 142 PHE A N 1
ATOM 1065 C CA . PHE A 1 142 ? -12.236 -7.507 3.686 1.00 92.94 142 PHE A CA 1
ATOM 1066 C C . PHE A 1 142 ? -12.636 -8.944 4.025 1.00 92.94 142 PHE A C 1
ATOM 1068 O O . PHE A 1 142 ? -12.861 -9.245 5.194 1.00 92.94 142 PHE A O 1
ATOM 1075 N N . ALA A 1 143 ? -12.593 -9.858 3.053 1.00 91.12 143 ALA A N 1
ATOM 1076 C CA . ALA A 1 143 ? -12.775 -11.283 3.316 1.00 91.12 143 ALA A CA 1
ATOM 1077 C C . ALA A 1 143 ? -11.719 -11.815 4.300 1.00 91.12 143 ALA A C 1
ATOM 1079 O O . ALA A 1 143 ? -12.058 -12.519 5.250 1.00 91.12 143 ALA A O 1
ATOM 1080 N N . TYR A 1 144 ? -10.449 -11.419 4.139 1.00 91.62 144 TYR A N 1
ATOM 1081 C CA . TYR A 1 144 ? -9.392 -11.760 5.090 1.00 91.62 144 TYR A CA 1
ATOM 1082 C C . TYR A 1 144 ? -9.668 -11.181 6.485 1.00 91.62 144 TYR A C 1
ATOM 1084 O O . TYR A 1 144 ? -9.552 -11.905 7.473 1.00 91.62 144 TYR A O 1
ATOM 1092 N N . GLN A 1 145 ? -10.111 -9.923 6.590 1.00 93.00 145 GLN A N 1
ATOM 1093 C CA . GLN A 1 145 ? -10.504 -9.303 7.862 1.00 93.00 145 GLN A CA 1
ATOM 1094 C C . GLN A 1 145 ? -11.555 -10.128 8.618 1.00 93.00 145 GLN A C 1
ATOM 1096 O O . GLN A 1 145 ? -11.451 -10.280 9.838 1.00 93.00 145 GLN A O 1
ATOM 1101 N N . ASP A 1 146 ? -12.525 -10.703 7.908 1.00 89.88 146 ASP A N 1
ATOM 1102 C CA . ASP A 1 146 ? -13.600 -11.514 8.493 1.00 89.88 146 ASP A CA 1
ATOM 1103 C C . ASP A 1 146 ? -13.111 -12.876 9.028 1.00 89.88 146 ASP A C 1
ATOM 1105 O O . ASP A 1 146 ? -13.821 -13.550 9.789 1.00 89.88 146 ASP A O 1
ATOM 1109 N N . THR A 1 147 ? -11.890 -13.293 8.673 1.00 90.38 147 THR A N 1
ATOM 1110 C CA . THR A 1 147 ? -11.223 -14.481 9.242 1.00 90.38 147 THR A CA 1
ATOM 1111 C C . THR A 1 147 ? -10.494 -14.195 10.557 1.00 90.38 147 THR A C 1
ATOM 1113 O O . THR A 1 147 ? -10.158 -15.126 11.298 1.00 90.38 147 THR A O 1
ATOM 1116 N N . LEU A 1 148 ? -10.261 -12.918 10.872 1.00 91.62 148 LEU A N 1
ATOM 1117 C CA . LEU A 1 148 ? -9.474 -12.496 12.023 1.00 91.62 148 LEU A CA 1
ATOM 1118 C C . LEU A 1 148 ? -10.346 -12.303 13.268 1.00 91.62 148 LEU A C 1
ATOM 1120 O O . LEU A 1 148 ? -11.453 -11.762 13.222 1.00 91.62 148 LEU A O 1
ATOM 1124 N N . GLY A 1 149 ? -9.805 -12.681 14.425 1.00 91.75 149 GLY A N 1
ATOM 1125 C CA . GLY A 1 149 ? -10.365 -12.316 15.724 1.00 91.75 149 GLY A CA 1
ATOM 1126 C C . GLY A 1 149 ? -10.102 -10.848 16.072 1.00 91.75 149 GLY A C 1
ATOM 1127 O O . GLY A 1 149 ? -9.325 -10.163 15.410 1.00 91.75 149 GLY A O 1
ATOM 1128 N N . LYS A 1 150 ? -10.677 -10.363 17.183 1.00 91.06 150 LYS A N 1
ATOM 1129 C CA . LYS A 1 150 ? -10.512 -8.969 17.663 1.00 91.06 150 LYS A CA 1
ATOM 1130 C C . LYS A 1 150 ? -9.047 -8.538 17.841 1.00 91.06 150 LYS A C 1
ATOM 1132 O O . LYS A 1 150 ? -8.730 -7.357 17.735 1.00 91.06 150 LYS A O 1
ATOM 1137 N N . MET A 1 151 ? -8.156 -9.496 18.097 1.00 91.25 151 MET A N 1
ATOM 1138 C CA . MET A 1 151 ? -6.719 -9.264 18.272 1.00 91.25 151 MET A CA 1
ATOM 1139 C C . MET A 1 151 ? -5.932 -9.215 16.952 1.00 91.25 151 MET A C 1
ATOM 1141 O O . MET A 1 151 ? -4.726 -9.006 16.992 1.00 91.25 151 MET A O 1
ATOM 1145 N N . GLY A 1 152 ? -6.590 -9.383 15.798 1.00 88.81 152 GLY A N 1
ATOM 1146 C CA . GLY A 1 152 ? -5.949 -9.393 14.478 1.00 88.81 152 GLY A CA 1
ATOM 1147 C C . GLY A 1 152 ? -5.235 -10.697 14.124 1.00 88.81 152 GLY A C 1
ATOM 1148 O O . GLY A 1 152 ? -4.481 -10.732 13.160 1.00 88.81 152 GLY A O 1
ATOM 1149 N N . GLN A 1 153 ? -5.479 -11.764 14.884 1.00 89.19 153 GLN A N 1
ATOM 1150 C CA . GLN A 1 153 ? -4.955 -13.101 14.611 1.00 89.19 153 GLN A CA 1
ATOM 1151 C C . GLN A 1 153 ? -6.015 -13.962 13.907 1.00 89.19 153 GLN A C 1
ATOM 1153 O O . GLN A 1 153 ? -7.198 -13.836 14.251 1.00 89.19 153 GLN A O 1
ATOM 1158 N N . PRO A 1 154 ? -5.623 -14.846 12.971 1.00 88.44 154 PRO A N 1
ATOM 1159 C CA . PRO A 1 154 ? -6.541 -15.796 12.351 1.00 88.44 154 PRO A CA 1
ATOM 1160 C C . PRO A 1 154 ? -7.247 -16.671 13.392 1.00 88.44 154 PRO A C 1
ATOM 1162 O O . PRO A 1 154 ? -6.625 -17.189 14.324 1.00 88.44 154 PRO A O 1
ATOM 1165 N N . LEU A 1 155 ? -8.560 -16.843 13.246 1.00 84.94 155 LEU A N 1
ATOM 1166 C CA . LEU A 1 155 ? -9.333 -17.717 14.125 1.00 84.94 155 LEU A CA 1
ATOM 1167 C C . LEU A 1 155 ? -9.040 -19.187 13.793 1.00 84.94 155 LEU A C 1
ATOM 1169 O O . LEU A 1 155 ? -9.308 -19.638 12.680 1.00 84.94 155 LEU A O 1
ATOM 1173 N N . LYS A 1 156 ? -8.578 -19.959 14.788 1.00 70.12 156 LYS A N 1
ATOM 1174 C CA . LYS A 1 156 ? -8.252 -21.397 14.661 1.00 70.12 156 LYS A CA 1
ATOM 1175 C C . LYS A 1 156 ? -9.387 -22.248 14.059 1.00 70.12 156 LYS A C 1
ATOM 1177 O O . LYS A 1 156 ? -9.116 -23.271 13.445 1.00 70.12 156 LYS A O 1
ATOM 1182 N N . ASN A 1 157 ? -10.641 -21.802 14.182 1.00 60.00 157 ASN A N 1
ATOM 1183 C CA . ASN A 1 157 ? -11.822 -22.546 13.732 1.00 60.00 157 ASN A CA 1
ATOM 1184 C C . ASN A 1 157 ? -12.282 -22.218 12.298 1.00 60.00 157 ASN A C 1
ATOM 1186 O O . ASN A 1 157 ? -13.119 -22.941 11.773 1.00 60.00 157 ASN A O 1
ATOM 1190 N N . LYS A 1 158 ? -11.760 -21.164 11.647 1.00 52.91 158 LYS A N 1
ATOM 1191 C CA . LYS A 1 158 ? -12.093 -20.844 10.240 1.00 52.91 158 LYS A CA 1
ATOM 1192 C C . LYS A 1 158 ? -11.090 -21.409 9.227 1.00 52.91 158 L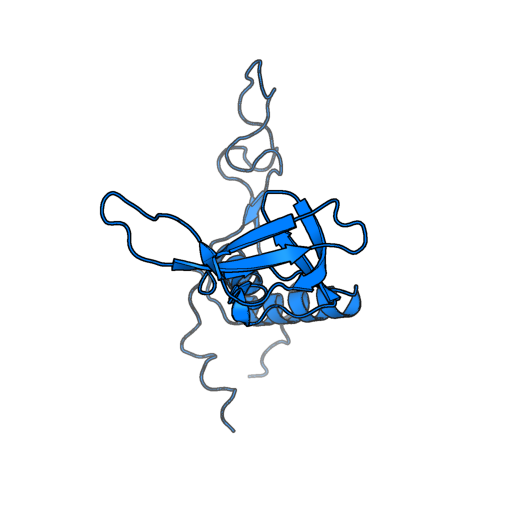YS A C 1
ATOM 1194 O O . LYS A 1 158 ? -11.416 -21.497 8.053 1.00 52.91 158 LYS A O 1
ATOM 1199 N N . ALA A 1 159 ? -9.915 -21.858 9.676 1.00 43.53 159 ALA A N 1
ATOM 1200 C CA . ALA A 1 159 ? -8.894 -22.472 8.819 1.00 43.53 159 ALA A CA 1
ATOM 1201 C C . ALA A 1 159 ? -9.250 -23.894 8.325 1.00 43.53 159 ALA A C 1
ATOM 1203 O O . ALA A 1 159 ? -8.545 -24.433 7.482 1.00 43.53 159 ALA A O 1
ATOM 1204 N N . LYS A 1 160 ? -10.329 -24.507 8.837 1.00 38.19 160 LYS A N 1
ATOM 1205 C CA . LYS A 1 160 ? -10.775 -25.861 8.458 1.00 38.19 160 LYS A CA 1
ATOM 1206 C C . LYS A 1 160 ? -11.797 -25.913 7.310 1.00 38.19 160 LYS A C 1
ATOM 1208 O O . LYS A 1 160 ? -12.167 -27.007 6.926 1.00 38.19 160 LYS A O 1
ATOM 1213 N N . VAL A 1 161 ? -12.272 -24.779 6.782 1.00 42.81 161 VAL A N 1
ATOM 1214 C CA . VAL A 1 161 ? -13.419 -24.745 5.837 1.00 42.81 161 VAL A CA 1
ATOM 1215 C C . VAL A 1 161 ? -12.995 -24.521 4.373 1.00 42.81 161 VAL A C 1
ATOM 1217 O O . VAL A 1 161 ? -13.823 -24.235 3.522 1.00 42.81 161 VAL A O 1
ATOM 1220 N N . SER A 1 162 ? -11.710 -24.636 4.040 1.00 34.75 162 SER A N 1
ATOM 1221 C CA . SER A 1 162 ? -11.226 -24.435 2.661 1.00 34.75 162 SER A CA 1
ATOM 1222 C C . SER A 1 162 ? -10.317 -25.562 2.165 1.00 34.75 162 SER A C 1
ATOM 1224 O O . SER A 1 162 ? -9.403 -25.319 1.384 1.00 34.75 162 SER A O 1
ATOM 1226 N N . ALA A 1 163 ? -10.556 -26.783 2.642 1.00 30.36 163 ALA A N 1
ATOM 1227 C CA . ALA A 1 163 ? -9.906 -27.996 2.164 1.00 30.36 163 ALA A CA 1
ATOM 1228 C C . ALA A 1 163 ? -10.945 -29.123 2.066 1.00 30.36 163 ALA A C 1
ATOM 1230 O O . ALA A 1 163 ? -10.914 -30.038 2.876 1.00 30.36 163 ALA A O 1
ATOM 1231 N N . ASP A 1 164 ? -11.882 -28.987 1.128 1.00 30.64 164 ASP A N 1
ATOM 1232 C CA . ASP A 1 164 ? -12.692 -30.070 0.552 1.00 30.64 164 ASP A CA 1
ATOM 1233 C C . ASP A 1 164 ? -13.124 -29.653 -0.862 1.00 30.64 164 ASP A C 1
ATOM 1235 O O . ASP A 1 164 ? -13.578 -28.491 -1.015 1.00 30.64 164 ASP A O 1
#